Protein AF-A0AAV8WXK1-F1 (afdb_monomer_lite)

Sequence (160 aa):
MAVILLSTILTAVKAGVALIGAGKIAVLPFLIAAMTYFHYDQFDPENRPVDRAEVDNLYDFIIIGAGSAGSVLANRLTEIPNWKVLLLEAGGHETEITDVPILSLYLHKSKVDWGYKRDFDRWADYGNEGWSYDDVLPYFKKSQDQRNPYLAKNTKYHAT

Foldseek 3Di:
DVVVVVVVVVVVVVVVCVCVVVVVVVVVVVVVVVCCQVPVVVVPPDDDDDDDPDDDPDFPEEAEAPPPVSVVVVVVQVVPVPGGYHYHHPDDDDHPLRVDPVSVVVCVPHPPDDDDQVVQCVVVVVVPPQSHCVSCQVVVQVVDDDPDPVCCVCPVRHHD

Structure (mmCIF, N/CA/C/O backbone):
data_AF-A0AAV8WXK1-F1
#
_entry.id   AF-A0AAV8WXK1-F1
#
loop_
_atom_site.group_PDB
_atom_site.id
_atom_site.type_symbol
_atom_site.label_atom_id
_atom_site.label_alt_id
_atom_site.label_comp_id
_atom_site.label_asym_id
_atom_site.label_entity_id
_atom_site.label_seq_id
_atom_site.pdbx_PDB_ins_code
_atom_site.Cartn_x
_atom_site.Cartn_y
_atom_site.Cartn_z
_atom_site.occupancy
_atom_site.B_iso_or_equiv
_atom_site.auth_seq_id
_atom_site.auth_comp_id
_atom_site.auth_asym_id
_atom_site.auth_atom_id
_atom_site.pdbx_PDB_model_num
ATOM 1 N N . MET A 1 1 ? -1.236 38.610 61.887 1.00 61.00 1 MET A N 1
ATOM 2 C CA . MET A 1 1 ? -1.237 37.128 61.857 1.00 61.00 1 MET A CA 1
ATOM 3 C C . MET A 1 1 ? -2.497 36.549 61.202 1.00 61.00 1 MET A C 1
ATOM 5 O O . MET A 1 1 ? -2.358 35.756 60.284 1.00 61.00 1 MET A O 1
ATOM 9 N N . ALA A 1 2 ? -3.709 36.988 61.576 1.00 62.88 2 ALA A N 1
ATOM 10 C CA . ALA A 1 2 ? -4.971 36.463 61.024 1.00 62.88 2 ALA A CA 1
ATOM 11 C C . ALA A 1 2 ? -5.176 36.674 59.503 1.00 62.88 2 ALA A C 1
ATOM 13 O O . ALA A 1 2 ? -5.672 35.782 58.822 1.00 62.88 2 ALA A O 1
ATOM 14 N N . VAL A 1 3 ? -4.745 37.815 58.949 1.00 64.44 3 VAL A N 1
ATOM 15 C CA . VAL A 1 3 ? -4.907 38.135 57.511 1.00 64.44 3 VAL A CA 1
ATOM 16 C C . VAL A 1 3 ? -4.067 37.218 56.609 1.00 64.44 3 VAL A C 1
ATOM 18 O O . VAL A 1 3 ? -4.524 36.811 55.546 1.00 64.44 3 VAL A O 1
ATOM 21 N N . ILE A 1 4 ? -2.864 36.843 57.059 1.00 71.50 4 ILE A N 1
ATOM 22 C CA . ILE A 1 4 ? -1.957 35.946 56.325 1.00 71.50 4 ILE A CA 1
ATOM 23 C C . ILE A 1 4 ? -2.500 34.512 56.341 1.00 71.50 4 ILE A C 1
ATOM 25 O O . ILE A 1 4 ? -2.470 33.818 55.330 1.00 71.50 4 ILE A O 1
ATOM 29 N N . LEU A 1 5 ? -3.059 34.068 57.470 1.00 71.75 5 LEU A N 1
ATOM 30 C CA . LEU A 1 5 ? -3.658 32.738 57.569 1.00 71.75 5 LEU A CA 1
ATOM 31 C C . LEU A 1 5 ? -4.858 32.598 56.615 1.00 71.75 5 LEU A C 1
ATOM 33 O O . LEU A 1 5 ? -4.968 31.607 55.895 1.00 71.75 5 LEU A O 1
ATOM 37 N N . LEU A 1 6 ? -5.710 33.626 56.549 1.00 72.50 6 LEU A N 1
ATOM 38 C CA . LEU A 1 6 ? -6.889 33.636 55.685 1.00 72.50 6 LEU A CA 1
ATOM 39 C C . LEU A 1 6 ? -6.521 33.641 54.193 1.00 72.50 6 LEU A C 1
ATOM 41 O O . LEU A 1 6 ? -7.125 32.901 53.419 1.00 72.50 6 LEU A O 1
ATOM 45 N N . SER A 1 7 ? -5.511 34.419 53.783 1.00 72.62 7 SER A N 1
ATOM 46 C CA . SER A 1 7 ? -5.057 34.440 52.384 1.00 72.62 7 SER A CA 1
ATOM 47 C C . SER A 1 7 ? -4.437 33.107 51.959 1.00 72.62 7 SER A C 1
ATOM 49 O O . SER A 1 7 ? -4.678 32.646 50.842 1.00 72.62 7 SER A O 1
ATOM 51 N N . THR A 1 8 ? -3.707 32.442 52.857 1.00 74.38 8 THR A N 1
ATOM 52 C CA . THR A 1 8 ? -3.088 31.136 52.582 1.00 74.38 8 THR A CA 1
ATOM 53 C C . THR A 1 8 ? -4.154 30.054 52.385 1.00 74.38 8 THR A C 1
ATOM 55 O O . THR A 1 8 ? -4.105 29.306 51.408 1.00 74.38 8 THR A O 1
ATOM 58 N N . ILE A 1 9 ? -5.182 30.033 53.244 1.00 77.00 9 ILE A N 1
ATOM 59 C CA . ILE A 1 9 ? -6.328 29.119 53.120 1.00 77.00 9 ILE A CA 1
AT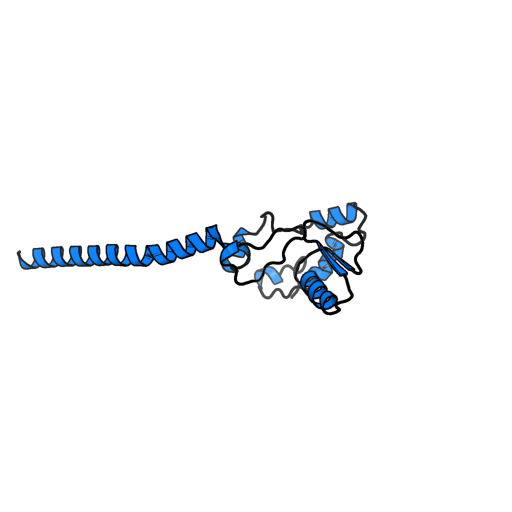OM 60 C C . ILE A 1 9 ? -7.086 29.374 51.811 1.00 77.00 9 ILE A C 1
ATOM 62 O O . ILE A 1 9 ? -7.372 28.434 51.071 1.00 77.00 9 ILE A O 1
ATOM 66 N N . LEU A 1 10 ? -7.368 30.636 51.475 1.00 74.00 10 LEU A N 1
ATOM 67 C CA . LEU A 1 10 ? -8.104 30.977 50.254 1.00 74.00 10 LEU A CA 1
ATOM 68 C C . LEU A 1 10 ? -7.344 30.568 48.982 1.00 74.00 10 LEU A C 1
ATOM 70 O O . LEU A 1 10 ? -7.952 30.134 48.002 1.00 74.00 10 LEU A O 1
ATOM 74 N N . THR A 1 11 ? -6.015 30.682 49.006 1.00 73.94 11 THR A N 1
ATOM 75 C CA . THR A 1 11 ? -5.140 30.275 47.897 1.00 73.94 11 THR A CA 1
ATOM 76 C C . THR A 1 11 ? -5.131 28.755 47.737 1.00 73.94 11 THR A C 1
ATOM 78 O O . THR A 1 11 ? -5.260 28.260 46.618 1.00 73.94 11 THR A O 1
ATOM 81 N N . ALA A 1 12 ? -5.078 28.013 48.847 1.00 73.25 12 ALA A N 1
ATOM 82 C CA . ALA A 1 12 ? -5.167 26.554 48.841 1.00 73.25 12 ALA A CA 1
ATOM 83 C C . ALA A 1 12 ? -6.527 26.054 48.321 1.00 73.25 12 ALA A C 1
ATOM 85 O O . ALA A 1 12 ? -6.571 25.138 47.502 1.00 73.25 12 ALA A O 1
ATOM 86 N N . VAL A 1 13 ? -7.635 26.694 48.717 1.00 75.56 13 VAL A N 1
ATOM 87 C CA . VAL A 1 13 ? -8.976 26.352 48.207 1.00 75.56 13 VAL A CA 1
ATOM 88 C C . VAL A 1 13 ? -9.095 26.662 46.714 1.00 75.56 13 VAL A C 1
ATOM 90 O O . VAL A 1 13 ? -9.580 25.819 45.963 1.00 75.56 13 VAL A O 1
ATOM 93 N N . LYS A 1 14 ? -8.609 27.821 46.244 1.00 68.75 14 LYS A N 1
ATOM 94 C CA . LYS A 1 14 ? -8.604 28.151 44.806 1.00 68.75 14 LYS A CA 1
ATOM 95 C C . LYS A 1 14 ? -7.774 27.162 43.986 1.00 68.75 14 LYS A C 1
ATOM 97 O O . LYS A 1 14 ? -8.235 26.732 42.932 1.00 68.75 14 LYS A O 1
ATOM 102 N N . ALA A 1 15 ? -6.596 26.771 44.473 1.00 67.38 15 ALA A N 1
ATOM 103 C CA . ALA A 1 15 ? -5.757 25.768 43.820 1.00 67.38 15 ALA A CA 1
ATOM 104 C C . ALA A 1 15 ? -6.442 24.390 43.779 1.00 67.38 15 ALA A C 1
ATOM 106 O O . ALA A 1 15 ? -6.459 23.746 42.733 1.00 67.38 15 ALA A O 1
ATOM 107 N N . GLY A 1 16 ? -7.076 23.972 44.880 1.00 62.28 16 GLY A N 1
ATOM 108 C CA . GLY A 1 16 ? -7.828 22.718 44.952 1.00 62.28 16 GLY A CA 1
ATOM 109 C C . GLY A 1 16 ? -9.032 22.687 44.007 1.00 62.28 16 GLY A C 1
ATOM 110 O O . GLY A 1 16 ? -9.221 21.714 43.283 1.00 62.28 16 GLY A O 1
ATOM 111 N N . VAL A 1 17 ? -9.813 23.769 43.944 1.00 61.53 17 VAL A N 1
ATOM 112 C CA . VAL A 1 17 ? -10.965 23.879 43.031 1.00 61.53 17 VAL A CA 1
ATOM 113 C C . VAL A 1 17 ? -10.518 23.938 41.569 1.00 61.53 17 VAL A C 1
ATOM 115 O O . VAL A 1 17 ? -11.156 23.316 40.726 1.00 61.53 17 VAL A O 1
ATOM 118 N N . ALA A 1 18 ? -9.409 24.615 41.259 1.00 59.88 18 ALA A N 1
ATOM 119 C CA . ALA A 1 18 ? -8.844 24.630 39.911 1.00 59.88 18 ALA A CA 1
ATOM 120 C C . ALA A 1 18 ? -8.345 23.240 39.479 1.00 59.88 18 ALA A C 1
ATOM 122 O O . ALA A 1 18 ? -8.632 22.818 38.363 1.00 59.88 18 ALA A O 1
ATOM 123 N N . LEU A 1 19 ? -7.675 22.497 40.367 1.00 58.00 19 LEU A N 1
ATOM 124 C CA . LEU A 1 19 ? -7.213 21.127 40.107 1.00 58.00 19 LEU A CA 1
ATOM 125 C C . LEU A 1 19 ? -8.378 20.142 39.934 1.00 58.00 19 LEU A C 1
ATOM 127 O O . LEU A 1 19 ? -8.368 19.334 39.009 1.00 58.00 19 LEU A O 1
ATOM 131 N N . ILE A 1 20 ? -9.410 20.228 40.780 1.00 58.53 20 ILE A N 1
ATOM 132 C CA . ILE A 1 20 ? -10.602 19.368 40.692 1.00 58.53 20 ILE A CA 1
ATOM 133 C C . ILE A 1 20 ? -11.460 19.739 39.469 1.00 58.53 20 ILE A C 1
ATOM 135 O O . ILE A 1 20 ? -11.991 18.856 38.793 1.00 58.53 20 ILE A O 1
ATOM 139 N N . GLY A 1 21 ? -11.585 21.032 39.163 1.00 59.44 21 GLY A N 1
ATOM 140 C CA . GLY A 1 21 ? -12.320 21.544 38.005 1.00 59.44 21 GLY A CA 1
ATOM 141 C C . GLY A 1 21 ? -11.644 21.192 36.680 1.00 59.44 21 GLY A C 1
ATOM 142 O O . GLY A 1 21 ? -12.306 20.686 35.775 1.00 59.44 21 GLY A O 1
ATOM 143 N N . ALA A 1 22 ? -10.322 21.361 36.590 1.00 57.28 22 ALA A N 1
ATOM 144 C CA . ALA A 1 22 ? -9.535 20.930 35.437 1.00 57.28 22 ALA A CA 1
ATOM 145 C C . ALA A 1 22 ? -9.527 19.400 35.296 1.00 57.28 22 ALA A C 1
ATOM 147 O O . ALA A 1 22 ? -9.661 18.894 34.187 1.00 57.28 22 ALA A O 1
ATOM 148 N N . GLY A 1 23 ? -9.455 18.659 36.408 1.00 56.47 23 GLY A N 1
ATOM 149 C CA . GLY A 1 23 ? -9.469 17.196 36.410 1.00 56.47 23 GLY A CA 1
ATOM 150 C C . GLY A 1 23 ? -10.751 16.596 35.830 1.00 56.47 23 GLY A C 1
ATOM 151 O O . GLY A 1 23 ? -10.682 15.644 35.064 1.00 56.47 23 GLY A O 1
ATOM 152 N N . LYS A 1 24 ? -11.927 17.173 36.112 1.00 52.84 24 LYS A N 1
ATOM 153 C CA . LYS A 1 24 ? -13.199 16.687 35.539 1.00 52.84 24 LYS A CA 1
ATOM 154 C C . LYS A 1 24 ? -13.379 17.058 34.067 1.00 52.84 24 LYS A C 1
ATOM 156 O O . LYS A 1 24 ? -13.944 16.273 33.312 1.00 52.84 24 LYS A O 1
ATOM 161 N N . ILE A 1 25 ? -12.888 18.228 33.659 1.00 61.09 25 ILE A N 1
ATOM 162 C CA . ILE A 1 25 ? -12.969 18.692 32.267 1.00 61.09 25 ILE A CA 1
ATOM 163 C C . ILE A 1 25 ? -11.944 17.969 31.383 1.00 61.09 25 ILE A C 1
ATOM 165 O O . ILE A 1 25 ? -12.227 17.751 30.215 1.00 61.09 25 ILE A O 1
ATOM 169 N N . ALA A 1 26 ? -10.799 17.538 31.924 1.00 64.31 26 ALA A N 1
ATOM 170 C CA . ALA A 1 26 ? -9.774 16.801 31.179 1.00 64.31 26 ALA A CA 1
ATOM 171 C C . ALA A 1 26 ? -10.091 15.304 30.994 1.00 64.31 26 ALA A C 1
ATOM 173 O O . ALA A 1 26 ? -9.625 14.699 30.030 1.00 64.31 26 ALA A O 1
ATOM 174 N N . VAL A 1 27 ? -10.905 14.704 31.873 1.00 74.38 27 VAL A N 1
ATOM 175 C CA . VAL A 1 27 ? -11.297 13.287 31.759 1.00 74.38 27 VAL A CA 1
ATOM 176 C C . VAL A 1 27 ? -12.146 13.037 30.520 1.00 74.38 27 VAL A C 1
ATOM 178 O O . VAL A 1 27 ? -11.959 12.021 29.867 1.00 74.38 27 VAL A O 1
ATOM 181 N N . LEU A 1 28 ? -13.058 13.948 30.174 1.00 74.44 28 LEU A N 1
ATOM 182 C CA . LEU A 1 28 ? -13.970 13.728 29.053 1.00 74.44 28 LEU A CA 1
ATOM 183 C C . LEU A 1 28 ? -13.248 13.714 27.687 1.00 74.44 28 LEU A C 1
ATOM 185 O O . LEU A 1 28 ? -13.440 12.746 26.959 1.00 74.44 28 LEU A O 1
ATOM 189 N N . PRO A 1 29 ? -12.368 14.676 27.341 1.00 79.88 29 PRO A N 1
ATOM 190 C CA . PRO A 1 29 ? -11.539 14.598 26.139 1.00 79.88 29 PRO A CA 1
ATOM 191 C C . PRO A 1 29 ? -10.641 13.362 26.117 1.00 79.88 29 PRO A C 1
ATOM 193 O O . PRO A 1 29 ? -10.497 12.743 25.071 1.00 79.88 29 PRO A O 1
ATOM 196 N N . PHE A 1 30 ? -10.065 12.976 27.261 1.00 80.94 30 PHE A N 1
ATOM 197 C CA . PHE A 1 30 ? -9.227 11.779 27.344 1.00 80.94 30 PHE A CA 1
ATOM 198 C C . PHE A 1 30 ? -10.038 10.494 27.138 1.00 80.94 30 PHE A C 1
ATOM 200 O O . PHE A 1 30 ? -9.586 9.585 26.454 1.00 80.94 30 PHE A O 1
ATOM 207 N N . LEU A 1 31 ? -11.248 10.428 27.693 1.00 80.56 31 LEU A N 1
ATOM 208 C CA . LEU A 1 31 ? -12.162 9.306 27.517 1.00 80.56 31 LEU A CA 1
ATOM 209 C C . LEU A 1 31 ? -12.662 9.221 26.074 1.00 80.56 31 LEU A C 1
ATOM 211 O O . LEU A 1 31 ? -12.699 8.126 25.531 1.00 80.56 31 LEU A O 1
ATOM 215 N N . ILE A 1 32 ? -12.997 10.355 25.451 1.00 80.12 32 ILE A N 1
ATOM 216 C CA . ILE A 1 32 ? -13.360 10.412 24.030 1.00 80.12 32 ILE A CA 1
ATOM 217 C C . ILE A 1 32 ? -12.181 9.933 23.186 1.00 80.12 32 ILE A C 1
ATOM 219 O O . ILE A 1 32 ? -12.378 9.041 22.377 1.00 80.12 32 ILE A O 1
ATOM 223 N N . ALA A 1 33 ? -10.967 10.437 23.433 1.00 80.56 33 ALA A N 1
ATOM 224 C CA . ALA A 1 33 ? -9.761 10.017 22.721 1.00 80.56 33 ALA A CA 1
ATOM 225 C C . ALA A 1 33 ? -9.458 8.520 22.908 1.00 80.56 33 ALA A C 1
ATOM 227 O O . ALA A 1 33 ? -9.085 7.834 21.961 1.00 80.56 33 ALA A O 1
ATOM 228 N N . ALA A 1 34 ? -9.638 7.994 24.123 1.00 80.81 34 ALA A N 1
ATOM 229 C CA . ALA A 1 34 ? -9.485 6.572 24.402 1.00 80.81 34 ALA A CA 1
ATOM 230 C C . ALA A 1 34 ? -10.567 5.748 23.692 1.00 80.81 34 ALA A C 1
ATOM 232 O O . ALA A 1 34 ? -10.261 4.715 23.109 1.00 80.81 34 ALA A O 1
ATOM 233 N N . MET A 1 35 ? -11.820 6.205 23.699 1.00 80.62 35 MET A N 1
ATOM 234 C CA . MET A 1 35 ? -12.909 5.543 22.986 1.00 80.62 35 MET A CA 1
ATOM 235 C C . MET A 1 35 ? -12.697 5.555 21.474 1.00 80.62 35 MET A C 1
ATOM 237 O O . MET A 1 35 ? -12.859 4.507 20.865 1.00 80.62 35 MET A O 1
ATOM 241 N N . THR A 1 36 ? -12.302 6.679 20.872 1.00 75.62 36 THR A N 1
ATOM 242 C CA . THR A 1 36 ? -11.969 6.733 19.440 1.00 75.62 36 THR A CA 1
ATOM 243 C C . THR A 1 36 ? -10.777 5.842 19.121 1.00 75.62 36 THR A C 1
ATOM 245 O O . THR A 1 36 ? -10.810 5.148 18.122 1.00 75.62 36 THR A O 1
ATOM 248 N N . TYR A 1 37 ? -9.775 5.756 20.001 1.00 76.81 37 TYR A N 1
ATOM 249 C CA . TYR A 1 37 ? -8.639 4.854 19.803 1.00 76.81 37 TYR A CA 1
ATOM 250 C C . TYR A 1 37 ? -9.024 3.365 19.884 1.00 76.81 37 TYR A C 1
ATOM 252 O O . TYR A 1 37 ? -8.590 2.564 19.063 1.00 76.81 37 TYR A O 1
ATOM 260 N N . PHE A 1 38 ? -9.833 2.966 20.874 1.00 78.81 38 PHE A N 1
ATOM 261 C CA . PHE A 1 38 ? -10.224 1.561 21.071 1.00 78.81 38 PHE A CA 1
ATOM 262 C C . PHE A 1 38 ? -11.403 1.112 20.199 1.00 78.81 38 PHE A C 1
ATOM 264 O O . PHE A 1 38 ? -11.612 -0.089 20.031 1.00 78.81 38 PHE A O 1
ATOM 271 N N . HIS A 1 39 ? -12.173 2.054 19.659 1.00 74.81 39 HIS A N 1
ATOM 272 C CA . HIS A 1 39 ? -13.334 1.801 18.808 1.00 74.81 39 HIS A CA 1
ATOM 273 C C . HIS A 1 39 ? -13.250 2.570 17.494 1.00 74.81 39 HIS A C 1
ATOM 275 O O . HIS A 1 39 ? -14.283 3.003 16.985 1.00 74.81 39 HIS A O 1
ATOM 281 N N . TYR A 1 40 ? -12.046 2.742 16.943 1.00 71.38 40 TYR A N 1
ATOM 282 C CA . TYR A 1 40 ? -11.873 3.540 15.733 1.00 71.38 40 TYR A CA 1
ATOM 283 C C . TYR A 1 40 ? -12.785 3.098 14.599 1.00 71.38 40 TYR A C 1
ATOM 285 O O . TYR A 1 40 ? -13.464 3.918 13.997 1.00 71.38 40 TYR A O 1
ATOM 293 N N . ASP A 1 41 ? -12.899 1.786 14.411 1.00 67.75 41 ASP A N 1
ATOM 294 C CA . ASP A 1 41 ? -13.732 1.171 13.380 1.00 67.75 41 ASP A CA 1
ATOM 295 C C . ASP A 1 41 ? -15.203 1.632 13.400 1.00 67.75 41 ASP A C 1
ATOM 297 O O . ASP A 1 41 ? -15.898 1.503 12.399 1.00 67.75 41 ASP A O 1
ATOM 301 N N . GLN A 1 42 ? -15.705 2.152 14.528 1.00 69.06 42 GLN A N 1
ATOM 302 C CA . GLN A 1 42 ? -17.069 2.683 14.650 1.00 69.06 42 GLN A CA 1
ATOM 303 C C . GLN A 1 42 ? -17.174 4.187 14.369 1.00 69.06 42 GLN A C 1
ATOM 305 O O . GLN A 1 42 ? -18.274 4.685 14.128 1.00 69.06 42 GLN A O 1
ATOM 310 N N . PHE A 1 43 ? -16.062 4.912 14.471 1.00 68.38 43 PHE A N 1
ATOM 311 C CA . PHE A 1 43 ? -15.989 6.370 14.361 1.00 68.38 43 PHE A CA 1
ATOM 312 C C . PHE A 1 43 ? -15.227 6.843 13.121 1.00 68.38 43 PHE A C 1
ATOM 314 O O . PHE A 1 43 ? -15.118 8.052 12.919 1.00 68.38 43 PHE A O 1
ATOM 321 N N . ASP A 1 44 ? -14.735 5.910 12.310 1.00 68.62 44 ASP A N 1
ATOM 322 C CA . ASP A 1 44 ? -14.101 6.171 11.029 1.00 68.62 44 ASP A CA 1
ATOM 323 C C . ASP A 1 44 ? -15.081 6.906 10.087 1.00 68.62 44 ASP A C 1
ATOM 325 O O . ASP A 1 44 ? -16.154 6.377 9.765 1.00 68.62 44 ASP A O 1
ATOM 329 N N . PRO A 1 45 ? -14.784 8.158 9.690 1.00 66.69 45 PRO A N 1
ATOM 330 C CA . PRO A 1 45 ? -15.627 8.911 8.769 1.00 66.69 45 PRO A CA 1
ATOM 331 C C . PRO A 1 45 ? -15.504 8.415 7.321 1.00 66.69 45 PRO A C 1
ATOM 333 O O . PRO A 1 45 ? -16.322 8.806 6.480 1.00 66.69 45 PRO A O 1
ATOM 336 N N . GLU A 1 46 ? -14.496 7.595 7.014 1.00 68.81 46 GLU A N 1
ATOM 337 C CA . GLU A 1 46 ? -14.247 7.046 5.690 1.00 68.81 46 GLU A CA 1
ATOM 338 C C . GLU A 1 46 ? -14.962 5.692 5.552 1.00 68.81 46 GLU A C 1
ATOM 340 O O . GLU A 1 46 ? -14.869 4.785 6.376 1.00 68.81 46 GLU A O 1
ATOM 345 N N . ASN A 1 47 ? -15.795 5.564 4.518 1.00 66.25 47 ASN A N 1
ATOM 346 C CA . ASN A 1 47 ? -16.634 4.384 4.340 1.00 66.25 47 ASN A CA 1
ATOM 347 C C . ASN A 1 47 ? -15.766 3.203 3.874 1.00 66.25 47 ASN A C 1
ATOM 349 O O . ASN A 1 47 ? -15.388 3.146 2.701 1.00 66.25 47 ASN A O 1
ATOM 353 N N . ARG A 1 48 ? -15.456 2.273 4.783 1.00 70.50 48 AR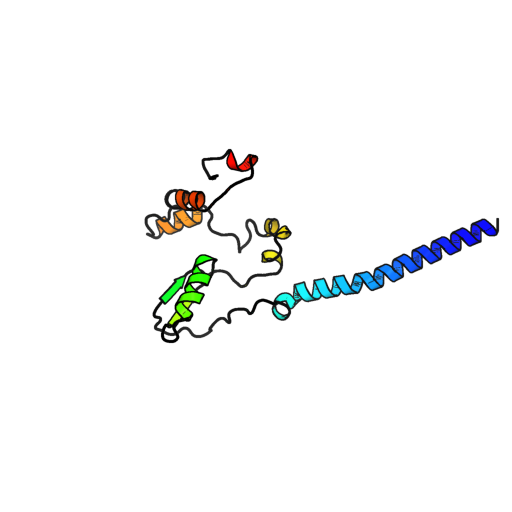G A N 1
ATOM 354 C CA . ARG A 1 48 ? -14.531 1.168 4.502 1.00 70.50 48 ARG A CA 1
ATOM 355 C C . ARG A 1 48 ? -15.035 0.228 3.404 1.00 70.50 48 ARG A C 1
ATOM 357 O O . ARG A 1 48 ? -16.224 -0.119 3.384 1.00 70.50 48 ARG A O 1
ATOM 364 N N . PRO A 1 49 ? -14.146 -0.242 2.511 1.00 74.06 49 PRO A N 1
ATOM 365 C CA . PRO A 1 49 ? -14.454 -1.361 1.636 1.00 74.06 49 PRO A CA 1
ATOM 366 C C . PRO A 1 49 ? -14.794 -2.594 2.480 1.00 74.06 49 PRO A C 1
ATOM 368 O O . PRO A 1 49 ? -14.111 -2.905 3.448 1.00 74.06 49 PRO A O 1
ATOM 371 N N . VAL A 1 50 ? -15.857 -3.310 2.120 1.00 79.06 50 VAL A N 1
ATOM 372 C CA . VAL A 1 50 ? -16.206 -4.563 2.799 1.00 79.06 50 VAL A CA 1
ATOM 373 C C . VAL A 1 50 ? -15.510 -5.712 2.087 1.00 79.06 50 VAL A C 1
ATOM 375 O O . VAL A 1 50 ? -15.751 -5.941 0.898 1.00 79.06 50 VAL A O 1
ATOM 378 N N . ASP A 1 51 ? -14.691 -6.458 2.827 1.00 84.06 51 ASP A N 1
ATOM 379 C CA . ASP A 1 51 ? -14.065 -7.673 2.315 1.00 84.06 51 ASP A CA 1
ATOM 380 C C . ASP A 1 51 ? -15.126 -8.692 1.901 1.00 84.06 51 ASP A C 1
ATOM 382 O O . ASP A 1 51 ? -16.052 -9.031 2.648 1.00 84.06 51 ASP A O 1
ATOM 386 N N . ARG A 1 52 ? -14.980 -9.217 0.684 1.00 83.50 52 ARG A N 1
ATOM 387 C CA . ARG A 1 52 ? -15.884 -10.237 0.167 1.00 83.50 52 ARG A CA 1
ATOM 388 C C . ARG A 1 52 ? -15.349 -11.620 0.525 1.00 83.50 52 ARG A C 1
ATOM 390 O O . ARG A 1 52 ? -14.310 -12.033 0.023 1.00 83.50 52 ARG A O 1
ATOM 397 N N . ALA A 1 53 ? -16.088 -12.347 1.363 1.00 80.75 53 ALA A N 1
ATOM 398 C CA . ALA A 1 53 ? -15.707 -13.694 1.797 1.00 80.75 53 ALA A CA 1
ATOM 399 C C . ALA A 1 53 ? -15.671 -14.719 0.646 1.00 80.75 53 ALA A C 1
ATOM 401 O O . ALA A 1 53 ? -14.893 -15.669 0.688 1.00 80.75 53 ALA A O 1
ATOM 402 N N . GLU A 1 54 ? -16.500 -14.521 -0.382 1.00 88.19 54 GLU A N 1
ATOM 403 C CA . GLU A 1 54 ? -16.561 -15.378 -1.566 1.00 88.19 54 GLU A CA 1
ATOM 404 C C . GLU A 1 54 ? -16.138 -14.597 -2.810 1.00 88.19 54 GLU A C 1
ATOM 406 O O . GLU A 1 54 ? -16.718 -13.558 -3.141 1.00 88.19 54 GLU A O 1
ATOM 411 N N . VAL A 1 55 ? -15.121 -15.114 -3.495 1.00 90.00 55 VAL A N 1
ATOM 412 C CA . VAL A 1 55 ? -14.560 -14.542 -4.721 1.00 90.00 55 VAL A CA 1
ATOM 413 C C . VAL A 1 55 ? -15.151 -15.289 -5.916 1.00 90.00 55 VAL A C 1
ATOM 415 O O . VAL A 1 55 ? -15.224 -16.518 -5.913 1.00 90.00 55 VAL A O 1
ATOM 418 N N . ASP A 1 56 ? -15.590 -14.551 -6.936 1.00 90.88 56 ASP A N 1
ATOM 419 C CA . ASP A 1 56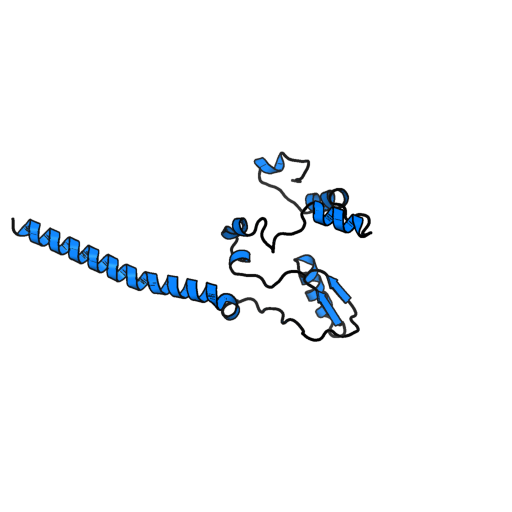 ? -16.103 -15.148 -8.169 1.00 90.88 56 ASP A CA 1
ATOM 420 C C . ASP A 1 56 ? -14.949 -15.819 -8.943 1.00 90.88 56 ASP A C 1
ATOM 422 O O . ASP A 1 56 ? -13.792 -15.419 -8.856 1.00 90.88 56 ASP A O 1
ATOM 426 N N . ASN A 1 57 ? -15.246 -16.807 -9.787 1.00 91.31 57 ASN A N 1
ATOM 427 C CA . ASN A 1 57 ? -14.208 -17.440 -10.613 1.00 91.31 57 ASN A CA 1
ATOM 428 C C . ASN A 1 57 ? -13.759 -16.579 -11.812 1.00 91.31 57 ASN A C 1
ATOM 430 O O . ASN A 1 57 ? -12.833 -16.968 -12.521 1.00 91.31 57 ASN A O 1
ATOM 434 N N . LEU A 1 58 ? -14.439 -15.459 -12.095 1.00 94.50 58 LEU A N 1
ATOM 435 C CA . LEU A 1 58 ? -14.199 -14.652 -13.293 1.00 94.50 58 LEU A CA 1
ATOM 436 C C . LEU A 1 58 ? -14.417 -13.158 -13.037 1.00 94.50 58 LEU A C 1
ATOM 438 O O . LEU A 1 58 ? -15.462 -12.748 -12.529 1.00 94.50 58 LEU A O 1
ATOM 442 N N . TYR A 1 59 ? -13.433 -12.373 -13.473 1.00 96.62 59 TYR A N 1
ATOM 443 C CA . TYR A 1 59 ? -13.397 -10.915 -13.433 1.00 96.62 59 TYR A CA 1
ATOM 444 C C . TYR A 1 59 ? -12.848 -10.386 -14.757 1.00 96.62 59 TYR A C 1
ATOM 446 O O . TYR A 1 59 ? -12.021 -11.045 -15.387 1.00 96.62 59 TYR A O 1
ATOM 454 N N . ASP A 1 60 ? -13.280 -9.194 -15.155 1.00 97.06 60 ASP A N 1
ATOM 455 C CA . ASP A 1 60 ? -12.735 -8.501 -16.325 1.00 97.06 60 ASP A CA 1
ATOM 456 C C . ASP A 1 60 ? -11.349 -7.923 -16.016 1.00 97.06 60 ASP A C 1
ATOM 458 O O . ASP A 1 60 ? -10.455 -7.933 -16.861 1.00 97.06 60 ASP A O 1
ATOM 462 N N . PHE A 1 61 ? -11.157 -7.460 -14.776 1.00 96.94 61 PHE A N 1
ATOM 463 C CA . PHE A 1 61 ? -9.898 -6.897 -14.302 1.00 96.94 61 PHE A CA 1
ATOM 464 C C . PHE A 1 61 ? -9.566 -7.397 -12.899 1.00 96.94 61 PHE A C 1
ATOM 466 O O . PHE A 1 61 ? -10.432 -7.457 -12.025 1.00 96.94 61 PHE A O 1
ATOM 473 N N . ILE A 1 62 ? -8.286 -7.696 -12.679 1.00 95.69 62 ILE A N 1
ATOM 474 C CA . ILE A 1 62 ? -7.722 -7.978 -11.359 1.00 95.69 62 ILE A CA 1
ATOM 475 C C . ILE A 1 62 ? -6.645 -6.930 -11.091 1.00 95.69 62 ILE A C 1
ATOM 477 O O . ILE A 1 62 ? -5.675 -6.822 -11.841 1.00 95.69 62 ILE A O 1
ATOM 481 N N . ILE A 1 63 ? -6.828 -6.152 -10.030 1.00 95.81 63 ILE A N 1
ATOM 482 C CA . ILE A 1 63 ? -5.885 -5.143 -9.556 1.00 95.81 63 ILE A CA 1
ATOM 483 C C . ILE A 1 63 ? -5.211 -5.700 -8.306 1.00 95.81 63 ILE A C 1
ATOM 485 O O . ILE A 1 63 ? -5.885 -6.090 -7.355 1.00 95.81 63 ILE A O 1
ATOM 489 N N . ILE A 1 64 ? -3.881 -5.729 -8.309 1.00 93.12 64 ILE A N 1
ATOM 490 C CA . ILE A 1 64 ? -3.076 -6.172 -7.169 1.00 93.12 64 ILE A CA 1
ATOM 491 C C . ILE A 1 64 ? -2.461 -4.926 -6.522 1.00 93.12 64 ILE A C 1
ATOM 493 O O . ILE A 1 64 ? -1.598 -4.279 -7.111 1.00 93.12 64 ILE A O 1
ATOM 497 N N . GLY A 1 65 ? -2.931 -4.600 -5.322 1.00 91.69 65 GLY A N 1
ATOM 498 C CA . GLY A 1 65 ? -2.561 -3.451 -4.503 1.00 91.69 65 GLY A CA 1
ATOM 499 C C . GLY A 1 65 ? -3.612 -2.336 -4.534 1.00 91.69 65 GLY A C 1
ATOM 500 O O . GLY A 1 65 ? -3.798 -1.693 -5.562 1.00 91.69 65 GLY A O 1
ATOM 501 N N . ALA A 1 66 ? -4.238 -2.046 -3.396 1.00 91.50 66 ALA A N 1
ATOM 502 C CA . ALA A 1 66 ? -5.128 -0.917 -3.106 1.00 91.50 66 ALA A CA 1
ATOM 503 C C . ALA A 1 66 ? -4.372 0.343 -2.632 1.00 91.50 66 ALA A C 1
ATOM 505 O O . ALA A 1 66 ? -4.897 1.180 -1.899 1.00 91.50 66 ALA A O 1
ATOM 506 N N . GLY A 1 67 ? -3.125 0.513 -3.077 1.00 88.31 67 GLY A N 1
ATOM 507 C CA . GLY A 1 67 ? -2.395 1.770 -2.910 1.00 88.31 67 GLY A CA 1
ATOM 508 C C . GLY A 1 67 ? -2.970 2.898 -3.778 1.00 88.31 67 GLY A C 1
ATOM 509 O O . GLY A 1 67 ? -3.957 2.729 -4.496 1.00 88.31 67 GLY A O 1
ATOM 510 N N . SER A 1 68 ? -2.302 4.055 -3.796 1.00 88.44 68 SER A N 1
ATOM 511 C CA . SER A 1 68 ? -2.802 5.258 -4.484 1.00 88.44 68 SER A CA 1
ATOM 512 C C . SER A 1 68 ? -3.177 5.030 -5.956 1.00 88.44 68 SER A C 1
ATOM 514 O O . SER A 1 68 ? -4.181 5.557 -6.422 1.00 88.44 68 SER A O 1
ATOM 516 N N . ALA A 1 69 ? -2.400 4.236 -6.699 1.00 88.50 69 ALA A N 1
ATOM 517 C CA . ALA A 1 69 ? -2.696 3.944 -8.102 1.00 88.50 69 ALA A CA 1
ATOM 518 C C . ALA A 1 69 ? -3.832 2.920 -8.269 1.00 88.50 69 ALA A C 1
ATOM 520 O O . ALA A 1 69 ? -4.724 3.119 -9.094 1.00 88.50 69 ALA A O 1
ATOM 521 N N . GLY A 1 70 ? -3.814 1.838 -7.487 1.00 93.06 70 GLY A N 1
ATOM 522 C CA . GLY A 1 70 ? -4.800 0.766 -7.598 1.00 93.06 70 GLY A CA 1
ATOM 523 C C . GLY A 1 70 ? -6.200 1.204 -7.192 1.00 93.06 70 GLY A C 1
ATOM 524 O O . GLY A 1 70 ? -7.154 0.887 -7.897 1.00 93.06 70 GLY A O 1
ATOM 525 N N . SER A 1 71 ? -6.322 2.029 -6.15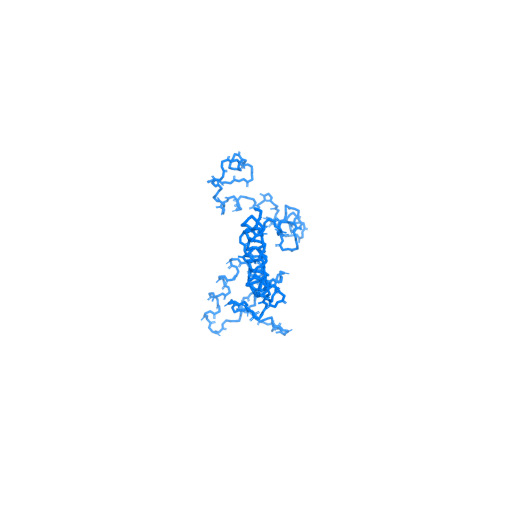1 1.00 90.81 71 SER A N 1
ATOM 526 C CA . SER A 1 71 ? -7.607 2.601 -5.730 1.00 90.81 71 SER A CA 1
ATOM 527 C C . SER A 1 71 ? -8.200 3.538 -6.786 1.00 90.81 71 SER A C 1
ATOM 529 O O . SER A 1 71 ? -9.402 3.499 -7.044 1.00 90.81 71 SER A O 1
ATOM 531 N N . VAL A 1 72 ? -7.362 4.317 -7.484 1.00 90.25 72 VAL A N 1
ATOM 532 C CA . VAL A 1 72 ? -7.809 5.141 -8.622 1.00 90.25 72 VAL A CA 1
ATOM 533 C C . VAL A 1 72 ? -8.266 4.266 -9.790 1.00 90.25 72 VAL A C 1
ATOM 535 O O . VAL A 1 72 ? -9.318 4.530 -10.371 1.00 90.25 72 VAL A O 1
ATOM 538 N N . LEU A 1 73 ? -7.517 3.214 -10.131 1.00 92.25 73 LEU A N 1
ATOM 539 C CA . LEU A 1 73 ? -7.909 2.283 -11.193 1.00 92.25 73 LEU A CA 1
ATOM 540 C C . LEU A 1 73 ? -9.221 1.567 -10.862 1.00 92.25 73 LEU A C 1
ATOM 542 O O . LEU A 1 73 ? -10.114 1.528 -11.705 1.00 92.25 73 LEU A O 1
ATOM 546 N N . ALA A 1 74 ? -9.361 1.052 -9.641 1.00 94.25 74 ALA A N 1
ATOM 547 C CA . ALA A 1 74 ? -10.569 0.375 -9.187 1.00 94.25 74 ALA A CA 1
ATOM 548 C C . ALA A 1 74 ? -11.783 1.306 -9.279 1.00 94.25 74 ALA A C 1
ATOM 550 O O . ALA A 1 74 ? -12.798 0.933 -9.865 1.00 94.25 74 ALA A O 1
ATOM 551 N N . ASN A 1 75 ? -11.654 2.543 -8.788 1.00 92.69 75 ASN A N 1
ATOM 552 C CA . ASN A 1 75 ? -12.708 3.551 -8.875 1.00 92.69 75 ASN A CA 1
ATOM 553 C C . ASN A 1 75 ? -13.146 3.812 -10.327 1.00 92.69 75 ASN A C 1
ATOM 555 O O . ASN A 1 75 ? -14.337 3.794 -10.610 1.00 92.69 75 ASN A O 1
ATOM 559 N N . ARG A 1 76 ? -12.203 3.975 -11.264 1.00 95.06 76 ARG A N 1
ATOM 560 C CA . ARG A 1 76 ? -12.526 4.268 -12.673 1.00 95.06 76 ARG A CA 1
ATOM 561 C C . ARG A 1 76 ? -13.089 3.084 -13.440 1.00 95.06 76 ARG A C 1
ATOM 563 O O . ARG A 1 76 ? -14.003 3.258 -14.236 1.00 95.06 76 ARG A O 1
ATOM 570 N N . LEU A 1 77 ? -12.556 1.886 -13.227 1.00 94.81 77 LEU A N 1
ATOM 571 C CA . LEU A 1 77 ? -13.049 0.694 -13.917 1.00 94.81 77 LEU A CA 1
ATOM 572 C C . LEU A 1 77 ? -14.458 0.318 -13.436 1.00 94.81 77 LEU A C 1
ATOM 574 O O . LEU A 1 77 ? -15.287 -0.092 -14.242 1.00 94.81 77 LEU A O 1
ATOM 578 N N . THR A 1 78 ? -14.758 0.518 -12.150 1.00 95.00 78 THR A N 1
ATOM 579 C CA . THR A 1 78 ? -16.085 0.220 -11.584 1.00 95.00 78 THR A CA 1
ATOM 580 C C . THR A 1 78 ? -17.175 1.230 -11.959 1.00 95.00 78 THR A C 1
ATOM 582 O O . THR A 1 78 ? -18.353 0.927 -11.779 1.00 95.00 78 THR A O 1
ATOM 585 N N . GLU A 1 79 ? -16.837 2.383 -12.555 1.00 94.38 79 GLU A N 1
ATOM 586 C CA . GLU A 1 79 ? -17.834 3.297 -13.146 1.00 94.38 79 GLU A CA 1
ATOM 587 C C . GLU A 1 79 ? -18.605 2.642 -14.305 1.00 94.38 79 GLU A C 1
ATOM 589 O O . GLU A 1 79 ? -19.735 3.039 -14.602 1.00 94.38 79 GLU A O 1
ATOM 594 N N . ILE A 1 80 ? -18.021 1.629 -14.959 1.00 96.56 80 ILE A N 1
ATOM 595 C CA . ILE A 1 80 ? -18.693 0.857 -16.004 1.00 96.56 80 ILE A CA 1
ATOM 596 C C . ILE A 1 80 ? -19.433 -0.320 -15.349 1.00 96.56 80 ILE A C 1
ATOM 598 O O . ILE A 1 80 ? -18.796 -1.292 -14.947 1.00 96.56 80 ILE A O 1
ATOM 602 N N . PRO A 1 81 ? -20.780 -0.309 -15.294 1.00 92.75 81 PRO A N 1
ATOM 603 C CA . PRO A 1 81 ? -21.557 -1.236 -14.460 1.00 92.75 81 PRO A CA 1
ATOM 604 C C . PRO A 1 81 ? -21.475 -2.705 -14.895 1.00 92.75 81 PRO A C 1
ATOM 606 O O . PRO A 1 81 ? -21.834 -3.597 -14.132 1.00 92.75 81 PRO A O 1
ATOM 609 N N . ASN A 1 82 ? -21.025 -2.964 -16.123 1.00 95.75 82 ASN A N 1
ATOM 610 C CA . ASN A 1 82 ? -20.889 -4.314 -16.662 1.00 95.75 82 ASN A CA 1
ATOM 611 C C . ASN A 1 82 ? -19.520 -4.941 -16.371 1.00 95.75 82 ASN A C 1
ATOM 613 O O . ASN A 1 82 ? -19.355 -6.129 -16.633 1.00 95.75 82 ASN A O 1
ATOM 617 N N . TRP A 1 83 ? -18.548 -4.166 -15.879 1.00 96.81 83 TRP A N 1
ATOM 618 C CA . TRP A 1 83 ? -17.222 -4.680 -15.558 1.00 96.81 83 TRP A CA 1
ATOM 619 C C . TRP A 1 83 ? -17.158 -5.180 -14.121 1.00 96.81 83 TRP A C 1
ATOM 621 O O . TRP A 1 83 ? -17.460 -4.459 -13.169 1.00 96.81 83 TRP A O 1
ATOM 631 N N . LYS A 1 84 ? -16.710 -6.423 -13.961 1.00 94.88 84 LYS A N 1
ATOM 632 C CA . LYS A 1 84 ? -16.345 -6.995 -12.670 1.00 94.88 84 LYS A CA 1
ATOM 633 C C . LYS A 1 84 ? -14.868 -6.762 -12.412 1.00 94.88 84 LYS A C 1
ATOM 635 O O . LYS A 1 84 ? -14.008 -7.298 -13.110 1.00 94.88 84 LYS A O 1
ATOM 640 N N . VAL A 1 85 ? -14.585 -6.013 -11.356 1.00 95.31 85 VAL A N 1
ATOM 641 C CA . VAL A 1 85 ? -13.224 -5.690 -10.929 1.00 95.31 85 VAL A CA 1
ATOM 642 C C . VAL A 1 85 ? -12.954 -6.364 -9.590 1.00 95.31 85 VAL A C 1
ATOM 644 O O . VAL A 1 85 ? -13.726 -6.198 -8.647 1.00 95.31 85 VAL A O 1
ATOM 647 N N . LEU A 1 86 ? -11.863 -7.123 -9.514 1.00 94.88 86 LEU A N 1
ATOM 648 C CA . LEU A 1 86 ? -11.327 -7.653 -8.264 1.00 94.88 86 LEU A CA 1
ATOM 649 C C . LEU A 1 86 ? -10.139 -6.795 -7.836 1.00 94.88 86 LEU A C 1
ATOM 651 O O . LEU A 1 86 ? -9.186 -6.646 -8.597 1.00 94.88 86 LEU A O 1
ATOM 655 N N . LEU A 1 87 ? -10.186 -6.257 -6.622 1.00 93.81 87 LEU A N 1
ATOM 656 C CA . LEU A 1 87 ? -9.064 -5.572 -5.989 1.00 93.81 87 LEU A CA 1
ATOM 657 C C . LEU A 1 87 ? -8.520 -6.466 -4.874 1.00 93.81 87 LEU A C 1
ATOM 659 O O . LEU A 1 87 ? -9.276 -6.880 -3.999 1.00 93.81 87 LEU A O 1
ATOM 663 N N . LEU A 1 88 ? -7.229 -6.781 -4.928 1.00 92.88 88 LEU A N 1
ATOM 664 C CA . LEU A 1 88 ? -6.528 -7.577 -3.922 1.00 92.88 88 LEU A CA 1
ATOM 665 C C . LEU A 1 88 ? -5.501 -6.696 -3.219 1.00 92.88 88 LEU A C 1
ATOM 667 O O . LEU A 1 88 ? -4.615 -6.172 -3.881 1.00 92.88 88 LEU A O 1
ATOM 671 N N . GLU A 1 89 ? -5.581 -6.564 -1.899 1.00 90.69 89 GLU A N 1
ATOM 672 C CA . GLU A 1 89 ? -4.601 -5.839 -1.082 1.00 90.69 89 GLU A CA 1
ATOM 673 C C . GLU A 1 89 ? -3.944 -6.803 -0.089 1.00 90.69 89 GLU A C 1
ATOM 675 O O . GLU A 1 89 ? -4.601 -7.687 0.458 1.00 90.69 89 GLU A O 1
ATOM 680 N N . ALA A 1 90 ? -2.626 -6.679 0.087 1.00 87.75 90 ALA A N 1
ATOM 681 C CA . ALA A 1 90 ? -1.863 -7.529 0.998 1.00 87.75 90 ALA A CA 1
ATOM 682 C C . ALA A 1 90 ? -1.878 -6.987 2.437 1.00 87.75 90 ALA A C 1
ATOM 684 O O . ALA A 1 90 ? -1.755 -7.759 3.392 1.00 87.75 90 ALA A O 1
ATOM 685 N N . GLY A 1 91 ? -1.987 -5.665 2.582 1.00 84.69 91 GLY A N 1
ATOM 686 C CA . GLY A 1 91 ? -2.175 -4.965 3.842 1.00 84.69 91 GLY A CA 1
ATOM 687 C C . GLY A 1 91 ? -3.572 -5.158 4.433 1.00 84.69 91 GLY A C 1
ATOM 688 O O . GLY A 1 91 ? -4.500 -5.626 3.780 1.00 84.69 91 GLY A O 1
ATOM 689 N N . GLY A 1 92 ? -3.699 -4.807 5.712 1.00 80.31 92 GLY A N 1
ATOM 690 C CA . GLY A 1 92 ? -4.998 -4.665 6.364 1.00 80.31 92 GLY A CA 1
ATOM 691 C C . GLY A 1 92 ? -5.547 -3.248 6.210 1.00 80.31 92 GLY A C 1
ATOM 692 O O . GLY A 1 92 ? -4.941 -2.408 5.550 1.00 80.31 92 GLY A O 1
ATOM 693 N N . HIS A 1 93 ? -6.663 -2.990 6.884 1.00 76.00 93 HIS A N 1
ATOM 694 C CA . HIS A 1 93 ? -7.241 -1.655 6.982 1.00 76.00 93 HIS A CA 1
ATOM 695 C C . HIS A 1 93 ? -6.293 -0.678 7.691 1.00 76.00 93 HIS A C 1
ATOM 697 O O . HIS A 1 93 ? -5.508 -1.072 8.566 1.00 76.00 93 HIS A O 1
ATOM 703 N N . GLU A 1 94 ? -6.395 0.593 7.313 1.00 74.25 94 GLU A N 1
ATOM 704 C CA . GLU A 1 94 ? -5.807 1.728 8.014 1.00 74.25 94 GLU A CA 1
ATOM 705 C C . GLU A 1 94 ? -6.187 1.761 9.506 1.00 74.25 94 GLU A C 1
ATOM 707 O O . GLU A 1 94 ? -7.146 1.141 9.970 1.00 74.25 94 GLU A O 1
ATOM 712 N N . THR A 1 95 ? -5.369 2.455 10.294 1.00 73.75 95 THR A N 1
ATOM 713 C CA . THR A 1 95 ? -5.532 2.605 11.749 1.00 73.75 95 THR A CA 1
ATOM 714 C C . THR A 1 95 ? -5.320 4.068 12.131 1.00 73.75 95 THR A C 1
ATOM 716 O O . THR A 1 95 ? -4.661 4.787 11.390 1.00 73.75 95 THR A O 1
ATOM 719 N N . GLU A 1 96 ? -5.692 4.488 13.344 1.00 73.44 96 GLU A N 1
ATOM 720 C CA . GLU A 1 96 ? -5.421 5.859 13.845 1.00 73.44 96 GLU A CA 1
ATOM 721 C C . GLU A 1 96 ? -4.024 6.381 13.562 1.00 73.44 96 GLU A C 1
ATOM 723 O O . GLU A 1 96 ? -3.791 7.565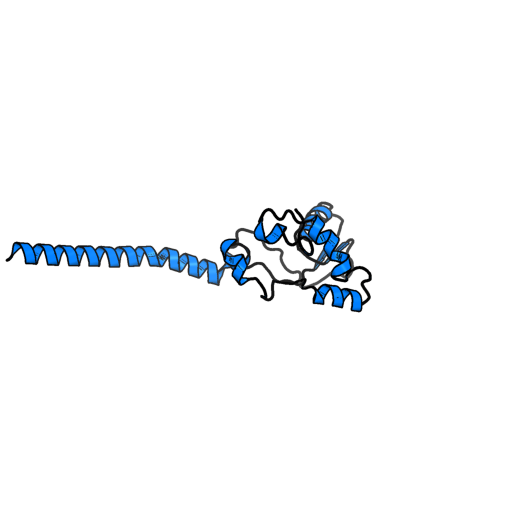 13.329 1.00 73.44 96 GLU A O 1
ATOM 728 N N . ILE A 1 97 ? -3.052 5.482 13.658 1.00 77.56 97 ILE A N 1
ATOM 729 C CA . ILE A 1 97 ? -1.648 5.840 13.567 1.00 77.56 97 ILE A CA 1
ATOM 730 C C . ILE A 1 97 ? -1.275 6.168 12.114 1.00 77.56 97 ILE A C 1
ATOM 732 O O . ILE A 1 97 ? -0.397 7.004 11.902 1.00 77.56 97 ILE A O 1
ATOM 736 N N . THR A 1 98 ? -1.931 5.554 11.123 1.00 79.94 98 THR A N 1
ATOM 737 C CA . THR A 1 98 ? -1.676 5.800 9.694 1.00 79.94 98 THR A CA 1
ATOM 738 C C . THR A 1 98 ? -2.238 7.132 9.216 1.00 79.94 98 THR A C 1
ATOM 740 O O . THR A 1 98 ? -1.622 7.755 8.351 1.00 79.94 98 THR A O 1
ATOM 743 N N . ASP A 1 99 ? -3.311 7.622 9.836 1.00 77.81 99 ASP A N 1
ATOM 744 C CA . ASP A 1 99 ? -4.035 8.803 9.344 1.00 77.81 99 ASP A CA 1
ATOM 745 C C . ASP A 1 99 ? -3.514 10.116 9.933 1.00 77.81 99 ASP A C 1
ATOM 747 O O . ASP A 1 99 ? -3.768 11.201 9.406 1.00 77.81 99 ASP A O 1
ATOM 751 N N . VAL A 1 100 ? -2.726 10.043 11.011 1.00 83.25 100 VAL A N 1
ATOM 752 C CA . VAL A 1 100 ? -2.143 11.219 11.660 1.00 83.25 100 VAL A CA 1
ATOM 753 C C . VAL A 1 100 ? -0.694 11.423 11.191 1.00 83.25 100 VAL A C 1
ATOM 755 O O . VAL A 1 100 ? 0.207 10.706 11.637 1.00 83.25 100 VAL A O 1
ATOM 758 N N . PRO A 1 101 ? -0.387 12.479 10.404 1.00 81.56 101 PRO A N 1
ATOM 759 C CA . PRO A 1 101 ? 0.946 12.659 9.819 1.00 81.56 101 PRO A CA 1
ATOM 760 C C . PRO A 1 101 ? 2.099 12.707 10.834 1.00 81.56 101 PRO A C 1
ATOM 762 O O . PRO A 1 101 ? 3.204 12.238 10.545 1.00 81.56 101 PRO A O 1
ATOM 765 N N . ILE A 1 102 ? 1.860 13.241 12.042 1.00 85.94 102 ILE A N 1
ATOM 766 C CA . ILE A 1 102 ? 2.886 13.335 13.098 1.00 85.94 102 ILE A CA 1
ATOM 767 C C . ILE A 1 102 ? 3.316 11.961 13.632 1.00 85.94 102 ILE A C 1
ATOM 769 O O . ILE A 1 102 ? 4.414 11.831 14.173 1.00 85.94 102 ILE A O 1
ATOM 773 N N . LEU A 1 103 ? 2.475 10.937 13.468 1.00 85.56 103 LEU A N 1
ATOM 774 C CA . LEU A 1 103 ? 2.738 9.584 13.944 1.00 85.56 103 LEU A CA 1
ATOM 775 C C . LEU A 1 103 ? 3.422 8.696 12.897 1.00 85.56 103 LEU A C 1
ATOM 777 O O . LEU A 1 103 ? 3.822 7.583 13.230 1.00 85.56 103 LEU A O 1
ATOM 781 N N . SER A 1 104 ? 3.665 9.200 11.682 1.00 85.94 104 SER A N 1
ATOM 782 C CA . SER A 1 104 ? 4.350 8.466 10.602 1.00 85.94 104 SER A CA 1
ATOM 783 C C . SER A 1 104 ? 5.681 7.830 11.028 1.00 85.94 104 SER A C 1
ATOM 785 O O . SER A 1 104 ? 6.007 6.718 10.618 1.00 85.94 104 SER A O 1
ATOM 787 N N . LEU A 1 105 ? 6.424 8.481 11.930 1.00 84.62 105 LEU A N 1
ATOM 788 C CA . LEU A 1 105 ? 7.685 7.962 12.466 1.00 84.62 105 LEU A CA 1
ATOM 789 C C . LEU A 1 105 ? 7.535 6.631 13.221 1.00 84.62 105 LEU A C 1
ATOM 791 O O . LEU A 1 105 ? 8.493 5.859 13.256 1.00 84.62 105 LEU A O 1
ATOM 795 N N . TYR A 1 106 ? 6.367 6.353 13.809 1.00 84.62 106 TYR A N 1
ATOM 796 C CA . TYR A 1 106 ? 6.084 5.085 14.491 1.00 84.62 106 TYR A CA 1
ATOM 797 C C . TYR A 1 106 ? 5.834 3.930 13.518 1.00 84.62 106 TYR A C 1
ATOM 799 O O . TYR A 1 106 ? 5.942 2.769 13.910 1.00 84.62 106 TYR A O 1
ATOM 807 N N . LEU A 1 107 ? 5.513 4.235 12.260 1.00 85.56 107 LEU A N 1
ATOM 808 C CA . LEU A 1 107 ? 5.182 3.238 11.246 1.00 85.56 107 LEU A CA 1
ATOM 809 C C . LEU A 1 107 ? 6.421 2.712 10.517 1.00 85.56 107 LEU A C 1
ATOM 811 O O . LEU A 1 107 ? 6.375 1.610 9.970 1.00 85.56 107 LEU A O 1
ATOM 815 N N . HIS A 1 108 ? 7.539 3.442 10.548 1.00 85.69 108 HIS A N 1
ATOM 816 C CA . HIS A 1 108 ? 8.797 2.987 9.957 1.00 85.69 108 HIS A CA 1
ATOM 817 C C . HIS A 1 108 ? 9.238 1.645 10.563 1.00 85.69 108 HIS A C 1
ATOM 819 O O . HIS A 1 108 ? 9.367 1.515 11.782 1.00 85.69 108 HIS A O 1
ATOM 825 N N . LYS A 1 109 ? 9.542 0.659 9.712 1.00 82.75 109 LYS A N 1
ATOM 826 C CA . LYS A 1 109 ? 9.909 -0.723 10.090 1.00 82.75 109 LYS A CA 1
ATOM 827 C C . LYS A 1 109 ? 8.816 -1.526 10.791 1.00 82.75 109 LYS A C 1
ATOM 829 O O . LYS A 1 109 ? 9.108 -2.563 11.390 1.00 82.75 109 LYS A O 1
ATOM 834 N N . SER A 1 110 ? 7.576 -1.055 10.745 1.00 85.81 110 SER A N 1
ATOM 835 C CA . SER A 1 110 ? 6.425 -1.821 11.213 1.00 85.81 110 SER A CA 1
ATOM 836 C C . SER A 1 110 ? 5.944 -2.802 10.133 1.00 85.81 110 SER A C 1
ATOM 838 O O . SER A 1 110 ? 6.557 -2.947 9.081 1.00 85.81 110 SER A O 1
ATOM 840 N N . LYS A 1 111 ? 4.825 -3.489 10.387 1.00 82.69 111 LYS A N 1
ATOM 841 C CA . LYS A 1 111 ? 4.219 -4.421 9.422 1.00 82.69 111 LYS A CA 1
ATOM 842 C C . LYS A 1 111 ? 3.577 -3.727 8.215 1.00 82.69 111 LYS A C 1
ATOM 844 O O . LYS A 1 111 ? 3.319 -4.407 7.230 1.00 82.69 111 LYS A O 1
ATOM 849 N N . VAL A 1 112 ? 3.306 -2.422 8.310 1.00 83.00 112 VAL A N 1
ATOM 850 C CA . VAL A 1 112 ? 2.720 -1.621 7.221 1.00 83.00 112 VAL A CA 1
ATOM 851 C C . VAL A 1 112 ? 3.774 -0.910 6.364 1.00 83.00 112 VAL A C 1
ATOM 853 O O . VAL A 1 112 ? 3.434 -0.207 5.422 1.00 83.00 112 VAL A O 1
ATOM 856 N N . ASP A 1 113 ? 5.058 -1.071 6.699 1.00 84.94 113 ASP A N 1
ATOM 857 C CA . ASP A 1 113 ? 6.185 -0.521 5.946 1.00 84.94 113 ASP A CA 1
ATOM 858 C C . ASP A 1 113 ? 6.845 -1.646 5.134 1.00 84.94 113 ASP A C 1
ATOM 860 O O . ASP A 1 113 ? 7.379 -2.610 5.690 1.00 84.94 113 ASP A O 1
ATOM 864 N N . TRP A 1 114 ? 6.766 -1.545 3.809 1.00 80.69 114 TRP A N 1
ATOM 865 C CA . TRP A 1 114 ? 7.204 -2.561 2.847 1.00 80.69 114 TRP A CA 1
ATOM 866 C C . TRP A 1 114 ? 7.973 -1.941 1.679 1.00 80.69 114 TRP A C 1
ATOM 868 O O . TRP A 1 114 ? 8.025 -0.724 1.514 1.00 80.69 114 TRP A O 1
ATOM 878 N N . GLY A 1 115 ? 8.565 -2.789 0.832 1.00 75.06 115 GLY A N 1
ATOM 879 C CA . GLY A 1 115 ? 9.328 -2.332 -0.331 1.00 75.06 115 GLY A CA 1
ATOM 880 C C . GLY A 1 115 ? 10.765 -1.972 0.033 1.00 75.06 115 GLY A C 1
ATOM 881 O O . GLY A 1 115 ? 11.342 -1.017 -0.491 1.00 75.06 115 GLY A O 1
ATOM 882 N N . TYR A 1 116 ? 11.377 -2.744 0.931 1.00 82.94 116 TYR A N 1
ATOM 883 C CA . TYR A 1 116 ? 12.814 -2.638 1.137 1.00 82.94 116 TYR A CA 1
ATOM 884 C C . TYR A 1 116 ? 13.541 -3.138 -0.109 1.00 82.94 116 TYR A C 1
ATOM 886 O O . TYR A 1 116 ? 13.029 -3.980 -0.842 1.00 82.94 116 TYR A O 1
ATOM 894 N N . LYS A 1 117 ? 14.783 -2.685 -0.319 1.00 86.19 117 LYS A N 1
ATOM 895 C CA . LYS A 1 117 ? 15.623 -3.131 -1.447 1.00 86.19 117 LYS A CA 1
ATOM 896 C C . LYS A 1 117 ? 15.564 -4.654 -1.673 1.00 86.19 117 LYS A C 1
ATOM 898 O O . LYS A 1 117 ? 15.372 -5.110 -2.791 1.00 86.19 117 LYS A O 1
ATOM 903 N N . ARG A 1 118 ? 15.635 -5.429 -0.587 1.00 88.06 118 ARG A N 1
ATOM 904 C CA . ARG A 1 118 ? 15.612 -6.897 -0.632 1.00 88.06 118 ARG A CA 1
ATOM 905 C C . ARG A 1 118 ? 14.293 -7.492 -1.138 1.00 88.06 118 ARG A C 1
ATOM 907 O O . ARG A 1 118 ? 14.307 -8.622 -1.611 1.00 88.06 118 ARG A O 1
ATOM 914 N N . ASP A 1 119 ? 13.174 -6.791 -1.001 1.00 89.69 119 ASP A N 1
ATOM 915 C CA . ASP A 1 119 ? 11.876 -7.288 -1.463 1.00 89.69 119 ASP A CA 1
ATOM 916 C C . ASP A 1 119 ? 11.807 -7.238 -2.993 1.00 89.69 119 ASP A C 1
ATOM 918 O O . ASP A 1 119 ? 11.459 -8.238 -3.611 1.00 89.69 119 ASP A O 1
ATOM 922 N N . PHE A 1 120 ? 12.269 -6.139 -3.596 1.00 90.31 120 PHE A N 1
ATOM 923 C CA . PHE A 1 120 ? 12.424 -5.997 -5.048 1.00 90.31 120 PHE A CA 1
ATOM 924 C C . PHE A 1 120 ? 13.389 -7.030 -5.630 1.00 90.31 120 PHE A C 1
ATOM 926 O O . PHE A 1 120 ? 13.054 -7.745 -6.572 1.00 90.31 120 PHE A O 1
ATOM 933 N N . ASP A 1 121 ? 14.562 -7.179 -5.011 1.00 93.19 121 ASP A N 1
ATOM 934 C CA . ASP A 1 121 ? 15.547 -8.172 -5.450 1.00 93.19 121 ASP A CA 1
ATOM 935 C C . ASP A 1 121 ? 14.960 -9.597 -5.375 1.00 93.19 121 ASP A C 1
ATOM 937 O O . ASP A 1 121 ? 15.106 -10.384 -6.305 1.00 93.19 121 ASP A O 1
ATOM 941 N N . ARG A 1 122 ? 14.180 -9.904 -4.328 1.00 92.75 122 ARG A N 1
ATOM 942 C CA . ARG A 1 122 ? 13.472 -11.187 -4.210 1.00 92.75 122 ARG A CA 1
ATOM 943 C C . ARG A 1 122 ? 12.395 -11.368 -5.281 1.00 92.75 122 ARG A C 1
ATOM 945 O O . ARG A 1 122 ? 12.183 -12.484 -5.744 1.00 92.75 122 ARG A O 1
ATOM 952 N N . TRP A 1 123 ? 11.682 -10.310 -5.660 1.00 91.69 123 TRP A N 1
ATOM 953 C CA . TRP A 1 123 ? 10.703 -10.393 -6.743 1.00 91.69 123 TRP A CA 1
ATOM 954 C C . TRP A 1 123 ? 11.379 -10.700 -8.074 1.00 91.69 123 TRP A C 1
ATOM 956 O O . TRP A 1 123 ? 10.872 -11.546 -8.811 1.00 91.69 123 TRP A O 1
ATOM 966 N N . ALA A 1 124 ? 12.531 -10.086 -8.346 1.00 93.12 124 ALA A N 1
ATOM 967 C CA . ALA A 1 124 ? 13.348 -10.429 -9.503 1.00 93.12 124 ALA A CA 1
ATOM 968 C C . ALA A 1 124 ? 13.811 -11.896 -9.458 1.00 93.12 124 ALA A C 1
ATOM 970 O O . ALA A 1 124 ? 13.668 -12.603 -10.455 1.00 93.12 124 ALA A O 1
ATOM 971 N N . ASP A 1 125 ? 14.245 -12.391 -8.292 1.00 94.38 125 ASP A N 1
ATOM 972 C CA . ASP A 1 125 ? 14.628 -13.801 -8.096 1.00 94.38 125 ASP A CA 1
ATOM 973 C C . ASP A 1 125 ? 13.467 -14.783 -8.345 1.00 94.38 125 ASP A C 1
ATOM 975 O O . ASP A 1 125 ? 13.687 -15.927 -8.746 1.00 94.38 125 ASP A O 1
ATOM 979 N N . TYR A 1 126 ? 12.217 -14.352 -8.143 1.00 94.94 126 TYR A N 1
ATOM 980 C CA . TYR A 1 126 ? 11.017 -15.129 -8.476 1.00 94.94 126 TYR A CA 1
ATOM 981 C C . TYR A 1 126 ? 10.645 -15.104 -9.966 1.00 94.94 126 TYR A C 1
ATOM 983 O O . TYR A 1 126 ? 9.609 -15.650 -10.343 1.00 94.94 126 TYR A O 1
ATOM 991 N N . GLY A 1 127 ? 11.488 -14.515 -10.817 1.00 94.31 127 GLY A N 1
ATOM 992 C CA . GLY A 1 127 ? 11.297 -14.461 -12.265 1.00 94.31 127 GLY A CA 1
ATOM 993 C C . GLY A 1 127 ? 10.582 -13.203 -12.756 1.00 94.31 127 GLY A C 1
ATOM 994 O O . GLY A 1 127 ? 10.254 -13.121 -13.938 1.00 94.31 127 GLY A O 1
ATOM 995 N N . ASN A 1 128 ? 10.353 -12.211 -11.889 1.00 91.12 128 ASN A N 1
ATOM 996 C CA . ASN A 1 128 ? 9.826 -10.912 -12.308 1.00 91.12 128 ASN A CA 1
ATOM 997 C C . ASN A 1 128 ? 10.979 -10.044 -12.836 1.00 91.12 128 ASN A C 1
ATOM 999 O O . ASN A 1 128 ? 11.499 -9.173 -12.138 1.00 91.12 128 ASN A O 1
ATOM 1003 N N . GLU A 1 129 ? 11.424 -10.307 -14.063 1.00 93.31 129 GLU A N 1
ATOM 1004 C CA . GLU A 1 129 ? 12.521 -9.558 -14.688 1.00 93.31 129 GLU A CA 1
ATOM 1005 C C . GLU A 1 129 ? 12.242 -8.043 -14.700 1.00 93.31 129 GLU A C 1
ATOM 1007 O O . GLU A 1 129 ? 11.126 -7.600 -14.979 1.00 93.31 129 GLU A O 1
ATOM 1012 N N . GLY A 1 130 ? 13.258 -7.236 -14.379 1.00 91.94 130 GLY A N 1
ATOM 1013 C CA . GLY A 1 130 ? 13.139 -5.775 -14.295 1.00 91.94 130 GLY A CA 1
ATOM 1014 C C . GLY A 1 130 ? 12.526 -5.246 -12.993 1.00 91.94 130 GLY A C 1
ATOM 1015 O O . GLY A 1 130 ? 12.298 -4.043 -12.879 1.00 91.94 130 GLY A O 1
ATOM 1016 N N . TRP A 1 131 ? 12.259 -6.114 -12.012 1.00 93.25 131 TRP A N 1
ATOM 1017 C CA . TRP A 1 131 ? 11.752 -5.722 -10.693 1.00 93.25 131 TRP A CA 1
ATOM 1018 C C . TRP A 1 131 ? 12.824 -5.668 -9.604 1.00 93.25 131 TRP A C 1
ATOM 1020 O O . TRP A 1 131 ? 12.469 -5.501 -8.439 1.00 93.25 131 TRP A O 1
ATOM 1030 N N . SER A 1 132 ? 14.116 -5.783 -9.940 1.00 95.06 132 SER A N 1
ATOM 1031 C CA . SER A 1 132 ? 15.175 -5.599 -8.941 1.00 95.06 132 SER A CA 1
ATOM 1032 C C . SER A 1 132 ? 15.177 -4.157 -8.439 1.00 95.06 132 SER A C 1
ATOM 1034 O O . SER A 1 132 ? 14.707 -3.246 -9.130 1.00 95.06 132 SER A O 1
ATOM 1036 N N . TYR A 1 133 ? 15.720 -3.909 -7.244 1.00 92.38 133 TYR A N 1
ATOM 1037 C CA . TYR A 1 133 ? 15.709 -2.551 -6.693 1.00 92.38 133 TYR A CA 1
ATOM 1038 C C . TYR A 1 133 ? 16.415 -1.551 -7.614 1.00 92.38 133 TYR A C 1
ATOM 1040 O O . TYR A 1 133 ? 15.988 -0.404 -7.740 1.00 92.38 133 TYR A O 1
ATOM 1048 N N . ASP A 1 134 ? 17.493 -1.989 -8.261 1.00 94.06 134 ASP A N 1
ATOM 1049 C CA . ASP A 1 134 ? 18.291 -1.136 -9.133 1.00 94.06 134 ASP A CA 1
ATOM 1050 C C . ASP A 1 134 ? 17.533 -0.794 -10.437 1.00 94.06 134 ASP A C 1
ATOM 1052 O O . ASP A 1 134 ? 17.696 0.315 -10.951 1.00 94.06 134 ASP A O 1
ATOM 1056 N N . ASP A 1 135 ? 16.635 -1.672 -10.905 1.00 94.31 135 ASP A N 1
ATOM 1057 C CA . ASP A 1 135 ? 15.767 -1.431 -12.070 1.00 94.31 135 ASP A CA 1
ATOM 1058 C C . ASP A 1 135 ? 14.624 -0.452 -11.764 1.00 94.31 135 ASP A C 1
ATOM 1060 O O . ASP A 1 135 ? 14.269 0.388 -12.597 1.00 94.31 135 ASP A O 1
ATOM 1064 N N . VAL A 1 136 ? 14.046 -0.528 -10.558 1.00 91.00 136 VAL A N 1
ATOM 1065 C CA . VAL A 1 136 ? 12.905 0.319 -10.167 1.00 91.00 136 VAL A CA 1
ATOM 1066 C C . VAL A 1 136 ? 13.321 1.676 -9.589 1.00 91.00 136 VAL A C 1
ATOM 1068 O O . VAL A 1 136 ? 12.559 2.644 -9.664 1.00 91.00 136 VAL A O 1
ATOM 1071 N N . LEU A 1 137 ? 14.541 1.795 -9.047 1.00 91.19 137 LEU A N 1
ATOM 1072 C CA . LEU A 1 137 ? 15.053 3.021 -8.421 1.00 91.19 137 LEU A CA 1
ATOM 1073 C C . LEU A 1 137 ? 14.918 4.283 -9.302 1.00 91.19 137 LEU A C 1
ATOM 1075 O O . LEU A 1 137 ? 14.527 5.328 -8.767 1.00 91.19 137 LEU A O 1
ATOM 1079 N N . PRO A 1 138 ? 15.182 4.252 -10.625 1.00 91.38 138 PRO A N 1
ATOM 1080 C CA . PRO A 1 138 ? 14.955 5.406 -11.493 1.00 91.38 138 PRO A CA 1
ATOM 1081 C C . PRO A 1 138 ? 13.505 5.912 -11.477 1.00 91.38 138 PRO A C 1
ATOM 1083 O O . PRO A 1 138 ? 13.284 7.123 -11.537 1.00 91.38 138 PRO A O 1
ATOM 1086 N N . TYR A 1 139 ? 12.521 5.018 -11.351 1.00 86.88 139 TYR A N 1
ATOM 1087 C CA . TYR A 1 139 ? 11.106 5.386 -11.284 1.00 86.88 139 TYR A CA 1
ATOM 1088 C C . TYR A 1 139 ? 10.748 6.015 -9.937 1.00 86.88 139 TYR A C 1
ATOM 1090 O O . TYR A 1 139 ? 10.069 7.042 -9.922 1.00 86.88 139 TYR A O 1
ATOM 1098 N N . PHE A 1 140 ? 11.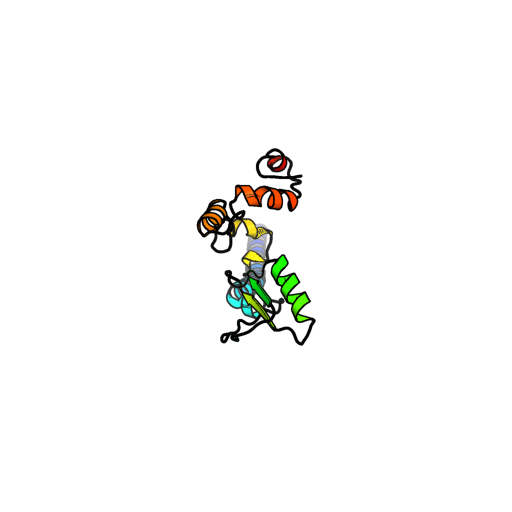276 5.493 -8.822 1.00 86.50 140 PHE A N 1
ATOM 1099 C CA . PHE A 1 140 ? 11.103 6.131 -7.510 1.00 86.50 140 PHE A CA 1
ATOM 1100 C C . PHE A 1 140 ? 11.691 7.535 -7.476 1.00 86.50 140 PHE A C 1
ATOM 1102 O O . PHE A 1 140 ? 11.032 8.477 -7.033 1.00 86.50 140 PHE A O 1
ATOM 1109 N N . LYS A 1 141 ? 12.897 7.695 -8.027 1.00 86.94 141 LYS A N 1
ATOM 1110 C CA . LYS A 1 141 ? 13.526 9.005 -8.198 1.00 86.94 141 LYS A CA 1
ATOM 1111 C C . LYS A 1 141 ? 12.652 9.927 -9.048 1.00 86.94 141 LYS A C 1
ATOM 1113 O O . LYS A 1 141 ? 12.416 11.056 -8.651 1.00 86.94 141 LYS A O 1
ATOM 1118 N N . LYS A 1 142 ? 12.094 9.448 -10.163 1.00 83.88 142 LYS A N 1
ATOM 1119 C CA . LYS A 1 142 ? 11.185 10.241 -11.009 1.00 83.88 142 LYS A CA 1
ATOM 1120 C C . LYS A 1 142 ? 9.902 10.676 -10.286 1.00 83.88 142 LYS A C 1
ATOM 1122 O O . LYS A 1 142 ? 9.375 11.738 -10.596 1.00 83.88 142 LYS A O 1
ATOM 1127 N N . SER A 1 143 ? 9.392 9.870 -9.354 1.00 80.06 143 SER A N 1
ATOM 1128 C CA . SER A 1 143 ? 8.192 10.196 -8.567 1.00 80.06 143 SER A CA 1
ATOM 1129 C C . SER A 1 143 ? 8.443 11.116 -7.366 1.00 80.06 143 SER A C 1
ATOM 1131 O O . SER A 1 143 ? 7.487 11.543 -6.723 1.00 80.06 143 SER A O 1
ATOM 1133 N N . GLN A 1 144 ? 9.703 11.411 -7.039 1.00 80.75 144 GLN A N 1
ATOM 1134 C CA . GLN A 1 144 ? 10.082 12.188 -5.862 1.00 80.75 144 GLN A CA 1
ATOM 1135 C C . GLN A 1 144 ? 10.455 13.633 -6.227 1.00 80.75 144 GLN A C 1
ATOM 1137 O O . GLN A 1 144 ? 11.221 13.860 -7.155 1.00 80.75 144 GLN A O 1
ATOM 1142 N N . ASP A 1 145 ? 9.997 14.588 -5.411 1.00 86.62 145 ASP A N 1
ATOM 1143 C CA . ASP A 1 145 ? 10.509 15.968 -5.334 1.00 86.62 145 ASP A CA 1
ATOM 1144 C C . ASP A 1 145 ? 11.043 16.206 -3.906 1.00 86.62 145 ASP A C 1
ATOM 1146 O O . ASP A 1 145 ? 10.295 16.541 -2.979 1.00 86.62 145 ASP A O 1
ATOM 1150 N N . GLN A 1 146 ? 12.336 15.931 -3.681 1.00 85.88 146 GLN A N 1
ATOM 1151 C CA . GLN A 1 146 ? 12.966 16.078 -2.365 1.00 85.88 146 GLN A CA 1
ATOM 1152 C C . GLN A 1 146 ? 13.464 17.509 -2.143 1.00 85.88 146 GLN A C 1
ATOM 1154 O O . GLN A 1 146 ? 14.589 17.861 -2.493 1.00 85.88 146 GLN A O 1
ATOM 1159 N N . ARG A 1 147 ? 12.660 18.320 -1.452 1.00 88.12 147 ARG A N 1
ATOM 1160 C CA . ARG A 1 147 ? 12.997 19.725 -1.155 1.00 88.12 147 ARG A CA 1
ATOM 1161 C C . ARG A 1 147 ? 13.888 19.923 0.071 1.00 88.12 147 ARG A C 1
ATOM 1163 O O . ARG A 1 147 ? 14.344 21.037 0.316 1.00 88.12 147 ARG A O 1
ATOM 1170 N N . ASN A 1 148 ? 14.146 18.880 0.863 1.00 88.62 148 ASN A N 1
ATOM 1171 C CA . ASN A 1 148 ? 15.022 18.978 2.029 1.00 88.62 148 ASN A CA 1
ATOM 1172 C C . ASN A 1 148 ? 16.505 19.015 1.595 1.00 88.62 148 ASN A C 1
ATOM 1174 O O . ASN A 1 148 ? 17.010 17.996 1.112 1.00 88.62 148 ASN A O 1
ATOM 1178 N N . PRO A 1 149 ? 17.254 20.111 1.843 1.00 89.06 149 PRO A N 1
ATOM 1179 C CA . PRO A 1 149 ? 18.640 20.253 1.388 1.00 89.06 149 PRO A CA 1
ATOM 1180 C C . PRO A 1 149 ? 19.606 19.208 1.958 1.00 89.06 149 PRO A C 1
ATOM 1182 O O . PRO A 1 149 ? 20.647 18.942 1.361 1.00 89.06 149 PRO A O 1
ATOM 1185 N N . TYR A 1 150 ? 19.307 18.629 3.124 1.00 88.19 150 TYR A N 1
ATOM 1186 C CA . TYR A 1 150 ? 20.148 17.594 3.727 1.00 88.19 150 TYR A CA 1
ATOM 1187 C C . TYR A 1 150 ? 20.022 16.258 2.989 1.00 88.19 150 TYR A C 1
ATOM 1189 O O . TYR A 1 150 ? 21.025 15.572 2.803 1.00 88.19 150 TYR A O 1
ATOM 1197 N N . LEU A 1 151 ? 18.814 15.916 2.536 1.00 86.06 151 LEU A N 1
ATOM 1198 C CA . LEU A 1 151 ? 18.526 14.666 1.829 1.00 86.06 151 LEU A CA 1
ATOM 1199 C C . LEU A 1 151 ? 18.793 14.792 0.325 1.00 86.06 151 LEU A C 1
ATOM 1201 O O . LEU A 1 151 ? 19.379 13.890 -0.270 1.00 86.06 151 LEU A O 1
ATOM 1205 N N . ALA A 1 152 ? 18.460 15.941 -0.268 1.00 86.25 152 ALA A N 1
ATOM 1206 C CA . ALA A 1 152 ? 18.660 16.242 -1.687 1.00 86.25 152 ALA A CA 1
ATOM 1207 C C . ALA A 1 152 ? 20.129 16.136 -2.140 1.00 86.25 152 ALA A C 1
ATOM 1209 O O . ALA A 1 152 ? 20.407 15.836 -3.297 1.00 86.25 152 ALA A O 1
ATOM 1210 N N . LYS A 1 153 ? 21.089 16.322 -1.220 1.00 87.50 153 LYS A N 1
ATOM 1211 C CA . LYS A 1 153 ? 22.525 16.118 -1.490 1.00 87.50 153 LYS A CA 1
ATOM 1212 C C . LYS A 1 153 ? 22.857 14.693 -1.929 1.00 87.50 153 LYS A C 1
ATOM 1214 O O . LYS A 1 153 ? 23.851 14.484 -2.621 1.00 87.50 153 LYS A O 1
ATOM 1219 N N . ASN A 1 154 ? 22.065 13.709 -1.509 1.00 88.06 154 ASN A N 1
ATOM 1220 C CA . ASN A 1 154 ? 22.293 12.314 -1.843 1.00 88.06 154 ASN A CA 1
ATOM 1221 C C . ASN A 1 154 ? 21.580 11.943 -3.152 1.00 88.06 154 ASN A C 1
ATOM 1223 O O . ASN A 1 154 ? 20.521 11.315 -3.162 1.00 88.06 154 ASN A O 1
ATOM 1227 N N . THR A 1 155 ? 22.218 12.286 -4.270 1.00 87.31 155 THR A N 1
ATOM 1228 C CA . THR A 1 155 ? 21.718 12.015 -5.629 1.00 87.31 155 THR A CA 1
ATOM 1229 C C . THR A 1 155 ? 21.714 10.532 -6.000 1.00 87.31 155 THR A C 1
ATOM 1231 O O . THR A 1 155 ? 21.117 10.147 -7.011 1.00 87.31 155 THR A O 1
ATOM 1234 N N . LYS A 1 156 ? 22.352 9.672 -5.192 1.00 88.69 156 LYS A N 1
ATOM 1235 C CA . LYS A 1 156 ? 22.301 8.221 -5.388 1.00 88.69 156 LYS A CA 1
ATOM 1236 C C . LYS A 1 156 ? 20.870 7.712 -5.220 1.00 88.69 156 LYS A C 1
ATOM 1238 O O . LYS A 1 156 ? 20.401 6.975 -6.080 1.00 88.69 156 LYS A O 1
ATOM 1243 N N . TYR A 1 157 ? 20.179 8.146 -4.165 1.00 85.38 157 TYR A N 1
ATOM 1244 C CA . TYR A 1 157 ? 18.839 7.652 -3.825 1.00 85.38 157 TYR A CA 1
ATOM 1245 C C . TYR A 1 157 ? 17.720 8.676 -4.022 1.00 85.38 157 TYR A C 1
ATOM 1247 O O . TYR A 1 157 ? 16.564 8.278 -4.089 1.00 85.38 157 TYR A O 1
ATOM 1255 N N . HIS A 1 158 ? 18.040 9.968 -4.131 1.00 88.56 158 HIS A N 1
ATOM 1256 C CA . HIS A 1 158 ? 17.033 11.025 -4.209 1.00 88.56 158 HIS A CA 1
ATOM 1257 C C . HIS A 1 158 ? 17.103 11.806 -5.517 1.00 88.56 158 HIS A C 1
ATOM 1259 O O . HIS A 1 158 ? 18.167 11.927 -6.133 1.00 88.56 158 HIS A O 1
ATOM 1265 N N . ALA A 1 159 ? 15.949 12.327 -5.927 1.00 85.00 159 ALA A N 1
ATOM 1266 C CA . ALA A 1 159 ? 15.821 13.321 -6.982 1.00 85.00 159 ALA A CA 1
ATOM 1267 C C . ALA A 1 159 ? 15.183 14.603 -6.434 1.00 85.00 159 ALA A C 1
ATOM 1269 O O . ALA A 1 159 ? 14.493 14.582 -5.410 1.00 85.00 159 ALA A O 1
ATOM 1270 N N . THR A 1 160 ? 15.469 15.700 -7.126 1.00 77.38 160 THR A N 1
ATOM 1271 C CA . THR A 1 160 ? 14.984 17.060 -6.874 1.00 77.38 160 THR A CA 1
ATOM 1272 C C . THR A 1 160 ? 14.231 17.556 -8.088 1.00 77.38 160 THR A C 1
ATOM 1274 O O . THR A 1 160 ? 14.735 17.257 -9.198 1.00 77.38 160 THR A O 1
#

Radius of gyration: 26.8 Å; chains: 1; bounding box: 44×56×78 Å

Secondary structure (DSSP, 8-state):
-HHHHHHHHHHHHHHHHHHHHHHHHHHHHHHHHHHHHHTHHHH-SS-PPPP-SS--S--SEEEE--SHHHHHHHHHHHTSTT--EEEE-SS----HHHH-GGGHHHHTTSTT----HHHHHHHHHTT-TT-SHHHHHHHHHHH-----HHHHT-TTT---

InterPro domains:
  IPR012132 Glucose-methanol-choline oxidoreductase [PTHR11552] (35-117)
  IPR036188 FAD/NAD(P)-binding domain superfamily [G3DSA:3.50.50.60] (59-95)
  IPR036188 FAD/NAD(P)-binding domain superfamily [G3DSA:3.50.50.60] (115-160)
  IPR036188 FAD/NAD(P)-binding domain superfamily [SSF51905] (56-149)

pLDDT: mean 82.69, std 10.64, range [52.84, 97.06]

Organism: NCBI:txid1586634